Protein AF-A0A2N6DXW6-F1 (afdb_monomer_lite)

Radius of gyration: 19.07 Å; chains: 1; bounding box: 38×40×50 Å

Secondary structure (DSSP, 8-state):
---TTTTHHHHHHHHHHH-HHHHHHHHHHHHHHHHHHHHHHHTTSS-HHHHHHHHHHHHHHHHHHHHHH-HHHHHHHHHHHHHHHHHHHHT---------

Structure (mmCIF, N/CA/C/O backbone):
data_AF-A0A2N6DXW6-F1
#
_entry.id   AF-A0A2N6DXW6-F1
#
loop_
_atom_site.group_PDB
_atom_site.id
_atom_site.type_symbol
_atom_site.label_atom_id
_atom_site.label_alt_id
_atom_site.label_comp_id
_atom_site.label_asym_id
_atom_site.label_entity_id
_atom_site.label_seq_id
_atom_site.pdbx_PDB_ins_code
_atom_site.Cartn_x
_atom_site.Cartn_y
_atom_site.Cartn_z
_atom_site.occupancy
_atom_site.B_iso_or_equiv
_atom_site.auth_seq_id
_atom_site.auth_comp_id
_atom_site.auth_asym_id
_atom_site.auth_atom_id
_atom_site.pdbx_PDB_model_num
ATOM 1 N N . MET A 1 1 ? -2.531 14.834 -3.918 1.00 57.31 1 MET A N 1
ATOM 2 C CA . MET A 1 1 ? -2.484 13.647 -3.041 1.00 57.31 1 MET A CA 1
ATOM 3 C C . MET A 1 1 ? -3.236 12.556 -3.770 1.00 57.31 1 MET A C 1
ATOM 5 O O . MET A 1 1 ? -4.354 12.837 -4.181 1.00 57.31 1 MET A O 1
ATOM 9 N N . PHE A 1 2 ? -2.616 11.403 -4.015 1.00 73.12 2 PHE A N 1
ATOM 10 C CA . PHE A 1 2 ? -3.277 10.293 -4.704 1.00 73.12 2 PHE A CA 1
ATOM 11 C C . PHE A 1 2 ? -4.460 9.793 -3.868 1.00 73.12 2 PHE A C 1
ATOM 13 O O . PHE A 1 2 ? -4.325 9.637 -2.651 1.00 73.12 2 PHE A O 1
ATOM 20 N N . ASP A 1 3 ? -5.614 9.588 -4.501 1.00 83.56 3 ASP A N 1
ATOM 21 C CA . ASP A 1 3 ? -6.762 8.973 -3.843 1.00 83.56 3 ASP A CA 1
ATOM 22 C C . ASP A 1 3 ? -6.617 7.455 -3.952 1.00 83.56 3 ASP A C 1
ATOM 24 O O . ASP A 1 3 ? -6.784 6.877 -5.024 1.00 83.56 3 ASP A O 1
ATOM 28 N N . LEU A 1 4 ? -6.318 6.799 -2.827 1.00 83.25 4 LEU A N 1
ATOM 29 C CA . LEU A 1 4 ? -6.229 5.337 -2.737 1.00 83.25 4 LEU A CA 1
ATOM 30 C C . LEU A 1 4 ? -7.473 4.645 -3.299 1.00 83.25 4 LEU A C 1
ATOM 32 O O . LEU A 1 4 ? -7.400 3.489 -3.699 1.00 83.25 4 LEU A O 1
ATOM 36 N N . MET A 1 5 ? -8.606 5.340 -3.319 1.00 87.56 5 MET A N 1
ATOM 37 C CA . MET A 1 5 ? -9.920 4.800 -3.613 1.00 87.56 5 MET A CA 1
ATOM 38 C C . MET A 1 5 ? -10.419 5.129 -5.017 1.00 87.56 5 MET A C 1
ATOM 40 O O . MET A 1 5 ? -11.532 4.747 -5.385 1.00 87.56 5 MET A O 1
ATOM 44 N N . GLU A 1 6 ? -9.571 5.750 -5.832 1.00 90.38 6 GLU A N 1
ATOM 45 C CA . GLU A 1 6 ? -9.792 5.917 -7.266 1.00 90.38 6 GLU A CA 1
ATOM 46 C C . GLU A 1 6 ? -10.004 4.557 -7.963 1.00 90.38 6 GLU A C 1
ATOM 48 O O . GLU A 1 6 ? -10.858 4.413 -8.839 1.00 90.38 6 GLU A O 1
ATOM 53 N N . TYR A 1 7 ? -9.311 3.513 -7.497 1.00 92.75 7 TYR A N 1
ATOM 54 C CA . TYR A 1 7 ? -9.257 2.204 -8.153 1.00 92.75 7 TYR A CA 1
ATOM 55 C C . TYR A 1 7 ? -10.145 1.122 -7.516 1.00 92.75 7 TYR A C 1
ATOM 57 O O . TYR A 1 7 ? -9.951 -0.062 -7.777 1.00 92.75 7 TYR A O 1
ATOM 65 N N . ARG A 1 8 ? -11.167 1.474 -6.721 1.00 91.94 8 ARG A N 1
ATOM 66 C CA . ARG A 1 8 ? -12.037 0.488 -6.024 1.00 91.94 8 ARG A CA 1
ATOM 67 C C . ARG A 1 8 ? -12.570 -0.629 -6.908 1.00 91.94 8 ARG A C 1
ATOM 69 O O . ARG A 1 8 ? -12.624 -1.780 -6.491 1.00 91.94 8 ARG A O 1
ATOM 76 N N . GLN A 1 9 ? -13.013 -0.288 -8.118 1.00 94.94 9 GLN A N 1
ATOM 77 C CA . GLN A 1 9 ? -13.551 -1.284 -9.045 1.00 94.94 9 GLN A CA 1
ATOM 78 C C . GLN A 1 9 ? -12.478 -2.286 -9.471 1.00 94.94 9 GLN A C 1
ATOM 80 O O . GLN A 1 9 ? -12.782 -3.456 -9.681 1.00 94.94 9 GLN A O 1
ATOM 85 N N . LEU A 1 10 ? -11.231 -1.832 -9.601 1.00 95.94 10 LEU A N 1
ATOM 86 C CA . LEU A 1 10 ? -10.099 -2.696 -9.894 1.00 95.94 10 LEU A CA 1
ATOM 87 C C . LEU A 1 10 ? -9.776 -3.583 -8.689 1.00 95.94 10 LEU A C 1
ATOM 89 O O . LEU A 1 10 ? -9.649 -4.786 -8.869 1.00 95.94 10 LEU A O 1
ATOM 93 N N . TYR A 1 11 ? -9.753 -3.029 -7.476 1.00 95.94 11 TYR A N 1
ATOM 94 C CA . TYR A 1 11 ? -9.525 -3.809 -6.253 1.00 95.94 11 TYR A CA 1
ATOM 95 C C . TYR A 1 11 ? -10.598 -4.876 -6.027 1.00 95.94 11 TYR A C 1
ATOM 97 O O . TYR A 1 11 ? -10.297 -5.997 -5.638 1.00 95.94 11 TYR A O 1
ATOM 105 N N . GLN A 1 12 ? -11.865 -4.572 -6.317 1.00 96.94 12 GLN A N 1
ATOM 106 C CA . GLN A 1 12 ? -12.903 -5.596 -6.244 1.00 96.94 12 GLN A CA 1
ATOM 107 C C . GLN A 1 12 ? -12.638 -6.718 -7.256 1.00 96.94 12 GLN A C 1
ATOM 109 O O . GLN A 1 12 ? -12.730 -7.890 -6.907 1.00 96.94 12 GLN A O 1
ATOM 114 N N . LYS A 1 13 ? -12.232 -6.377 -8.487 1.00 97.62 13 LYS A N 1
ATOM 115 C CA . LYS A 1 13 ? -11.891 -7.373 -9.513 1.00 97.62 13 LYS A CA 1
ATOM 116 C C . LYS A 1 13 ? -10.693 -8.236 -9.124 1.00 97.62 13 LYS A C 1
ATOM 118 O O . LYS A 1 13 ? -10.695 -9.418 -9.457 1.00 97.62 13 LYS A O 1
ATOM 123 N N . THR A 1 14 ? -9.679 -7.679 -8.461 1.00 96.56 14 THR A N 1
ATOM 124 C CA . THR A 1 14 ? -8.512 -8.460 -8.022 1.00 96.56 14 THR A CA 1
ATOM 125 C C . THR A 1 14 ? -8.911 -9.475 -6.951 1.00 96.56 14 THR A C 1
ATOM 127 O O . THR A 1 14 ? -8.581 -10.656 -7.067 1.00 96.56 14 THR A O 1
ATOM 130 N N . ILE A 1 15 ? -9.727 -9.059 -5.980 1.00 96.94 15 ILE A N 1
ATOM 131 C CA . ILE A 1 15 ? -10.269 -9.939 -4.938 1.00 96.94 15 ILE A CA 1
ATOM 132 C C . ILE A 1 15 ? -11.163 -11.023 -5.548 1.00 96.94 15 ILE A C 1
ATOM 134 O O . ILE A 1 15 ? -11.007 -12.194 -5.213 1.00 96.94 15 ILE A O 1
ATOM 138 N N . ASP A 1 16 ? -12.057 -10.667 -6.473 1.00 97.88 16 ASP A N 1
ATOM 139 C CA . ASP A 1 16 ? -12.941 -11.631 -7.140 1.00 97.88 16 ASP A CA 1
ATOM 140 C C . ASP A 1 16 ? -12.150 -12.662 -7.963 1.00 97.88 16 ASP A C 1
ATOM 142 O O . ASP A 1 16 ? -12.562 -13.815 -8.100 1.00 97.88 16 ASP A O 1
ATOM 146 N N . ARG A 1 17 ? -11.010 -12.249 -8.532 1.00 97.88 17 ARG A N 1
ATOM 147 C CA . ARG A 1 17 ? -10.186 -13.090 -9.403 1.00 97.88 17 ARG A CA 1
ATOM 148 C C . ARG A 1 17 ? -9.257 -14.026 -8.635 1.00 97.88 17 ARG A C 1
ATOM 150 O O . ARG A 1 17 ? -9.121 -15.179 -9.042 1.00 97.88 17 ARG A O 1
ATOM 157 N N . TRP A 1 18 ? -8.589 -13.528 -7.597 1.00 97.88 18 TRP A N 1
ATOM 158 C CA . TRP A 1 18 ? -7.494 -14.237 -6.921 1.00 97.88 18 TRP A CA 1
ATOM 159 C C . TRP A 1 18 ? -7.762 -14.525 -5.441 1.00 97.88 18 TRP A C 1
ATOM 161 O O . TRP A 1 18 ? -7.076 -15.350 -4.846 1.00 97.88 18 TRP A O 1
ATOM 171 N N . GLY A 1 19 ? -8.792 -13.916 -4.859 1.00 97.88 19 GLY A N 1
ATOM 172 C CA . GLY A 1 19 ? -9.188 -14.136 -3.476 1.00 97.88 19 GLY A CA 1
ATOM 173 C C . GLY A 1 19 ? -8.451 -13.255 -2.470 1.00 97.88 19 GLY A C 1
ATOM 174 O O . GLY A 1 19 ? -7.468 -12.581 -2.771 1.00 97.88 19 GLY A O 1
ATOM 175 N N . VAL A 1 20 ? -8.981 -13.276 -1.247 1.00 97.38 20 VAL A N 1
ATOM 176 C CA . VAL A 1 20 ? -8.546 -12.468 -0.099 1.00 97.38 20 VAL A CA 1
ATOM 177 C C . VAL A 1 20 ? -7.136 -12.830 0.364 1.00 97.38 20 VAL A C 1
ATOM 179 O O . VAL A 1 20 ? -6.331 -11.930 0.572 1.00 97.38 20 VAL A O 1
ATOM 182 N N . GLU A 1 21 ? -6.823 -14.119 0.517 1.00 98.00 21 GLU A N 1
ATOM 183 C CA . GLU A 1 21 ? -5.500 -14.568 0.986 1.00 98.00 21 GLU A CA 1
ATOM 184 C C . GLU A 1 21 ? -4.391 -14.137 0.020 1.00 98.00 21 GLU A C 1
ATOM 186 O O . GLU A 1 21 ? -3.404 -13.551 0.448 1.00 98.00 21 GLU A O 1
ATOM 191 N N . ALA A 1 22 ? -4.620 -14.271 -1.291 1.00 98.12 22 ALA A N 1
ATOM 192 C CA . ALA A 1 22 ? -3.662 -13.834 -2.304 1.00 98.12 22 ALA A CA 1
ATOM 193 C C . ALA A 1 22 ? -3.345 -12.331 -2.220 1.00 98.12 22 ALA A C 1
ATOM 195 O O . ALA A 1 22 ? -2.210 -11.940 -2.461 1.00 98.12 22 ALA A O 1
ATOM 196 N N . GLN A 1 23 ? -4.311 -11.480 -1.843 1.00 98.31 23 GLN A N 1
ATOM 197 C CA . GLN A 1 23 ? -4.033 -10.047 -1.669 1.00 98.31 23 GLN A CA 1
ATOM 198 C C . GLN A 1 23 ? -3.212 -9.754 -0.410 1.00 98.31 23 GLN A C 1
ATOM 200 O O . GLN A 1 23 ? -2.461 -8.782 -0.389 1.00 98.31 23 GLN A O 1
ATOM 205 N N . HIS A 1 24 ? -3.337 -10.575 0.637 1.00 98.31 24 HIS A N 1
ATOM 206 C CA . HIS A 1 24 ? -2.476 -10.458 1.813 1.00 98.31 24 HIS A CA 1
ATOM 207 C C . HIS A 1 24 ? -1.048 -10.887 1.484 1.00 98.31 24 HIS A C 1
ATOM 209 O O . HIS A 1 24 ? -0.120 -10.155 1.817 1.00 98.31 24 HIS A O 1
ATOM 215 N N . ASP A 1 25 ? -0.888 -12.024 0.803 1.00 98.56 25 ASP A N 1
ATOM 216 C CA . ASP A 1 25 ? 0.420 -12.536 0.387 1.00 98.56 25 ASP A CA 1
ATOM 217 C C . ASP A 1 25 ? 1.132 -11.539 -0.535 1.00 98.56 25 ASP A C 1
ATOM 219 O O . ASP A 1 25 ? 2.268 -11.160 -0.256 1.00 98.56 25 ASP A O 1
ATOM 223 N N . GLN A 1 26 ? 0.431 -11.012 -1.546 1.00 98.44 26 GLN A N 1
ATOM 224 C CA . GLN A 1 26 ? 0.987 -9.993 -2.438 1.00 98.44 26 GLN A CA 1
ATOM 225 C C . GLN A 1 26 ? 1.388 -8.732 -1.663 1.00 98.44 26 GLN A C 1
ATOM 227 O O . GLN A 1 26 ? 2.482 -8.216 -1.841 1.00 98.44 26 GLN A O 1
ATOM 232 N N . ALA A 1 27 ? 0.555 -8.244 -0.736 1.00 98.50 27 ALA A N 1
ATOM 233 C CA . ALA A 1 27 ? 0.899 -7.059 0.050 1.00 98.50 27 ALA A CA 1
ATOM 234 C C . ALA A 1 27 ? 2.137 -7.269 0.941 1.00 98.50 27 ALA A C 1
ATOM 236 O O . ALA A 1 27 ? 2.867 -6.314 1.212 1.00 98.50 27 ALA A O 1
ATOM 237 N N . ILE A 1 28 ? 2.367 -8.497 1.418 1.00 98.69 28 ILE A N 1
ATOM 238 C CA . ILE A 1 28 ? 3.579 -8.864 2.159 1.00 98.69 28 ILE A CA 1
ATOM 239 C C . ILE A 1 28 ? 4.797 -8.839 1.230 1.00 98.69 28 ILE A C 1
ATOM 241 O O . ILE A 1 28 ? 5.834 -8.313 1.637 1.00 98.69 28 ILE A O 1
ATOM 245 N N . GLU A 1 29 ? 4.664 -9.379 0.018 1.00 98.69 29 GLU A N 1
ATOM 246 C CA . GLU A 1 29 ? 5.710 -9.381 -1.010 1.00 98.69 29 GLU A CA 1
ATOM 247 C C . GLU A 1 29 ? 6.124 -7.951 -1.381 1.00 98.69 29 GLU A C 1
ATOM 249 O O . GLU A 1 29 ? 7.275 -7.597 -1.132 1.00 98.69 29 GLU A O 1
ATOM 254 N N . GLU A 1 30 ? 5.183 -7.081 -1.771 1.00 98.62 30 GLU A N 1
ATOM 255 C CA . GLU A 1 30 ? 5.489 -5.679 -2.126 1.00 98.62 30 GLU A CA 1
ATOM 256 C C . GLU A 1 30 ? 6.148 -4.915 -0.965 1.00 98.62 30 GLU A C 1
ATOM 258 O O . GLU A 1 30 ? 7.064 -4.109 -1.133 1.00 98.62 30 GLU A O 1
ATOM 263 N N . CYS A 1 31 ? 5.718 -5.174 0.278 1.00 98.75 31 CYS A N 1
ATOM 264 C CA . CYS A 1 31 ? 6.369 -4.571 1.442 1.00 98.75 31 CYS A CA 1
ATOM 265 C C . CYS A 1 31 ? 7.823 -5.048 1.600 1.00 98.75 31 CYS A C 1
ATOM 267 O O . CYS A 1 31 ? 8.678 -4.273 2.040 1.00 98.75 31 CYS A O 1
ATOM 269 N N . ALA A 1 32 ? 8.114 -6.314 1.296 1.00 98.69 32 ALA A N 1
ATOM 270 C CA . ALA A 1 32 ? 9.461 -6.872 1.368 1.00 98.69 32 ALA A CA 1
ATOM 271 C C . ALA A 1 32 ? 10.362 -6.353 0.234 1.00 98.69 32 ALA A C 1
ATOM 273 O O . ALA A 1 32 ? 11.547 -6.079 0.478 1.00 98.69 32 ALA A O 1
ATOM 274 N N . GLU A 1 33 ? 9.806 -6.169 -0.962 1.00 98.75 33 GLU A N 1
ATOM 275 C CA . GLU A 1 33 ? 10.490 -5.565 -2.108 1.00 98.75 33 GLU A CA 1
ATOM 276 C C . GLU A 1 33 ? 10.834 -4.101 -1.817 1.00 98.75 33 GLU A C 1
ATOM 278 O O . GLU A 1 33 ? 12.021 -3.753 -1.808 1.00 98.75 33 GLU A O 1
ATOM 283 N N . LEU A 1 34 ? 9.879 -3.296 -1.334 1.00 98.75 34 LEU A N 1
ATOM 284 C CA . LEU A 1 34 ? 10.146 -1.923 -0.890 1.00 98.75 34 LEU A CA 1
ATOM 285 C C . LEU A 1 34 ? 11.231 -1.850 0.200 1.00 98.75 34 LEU A C 1
ATOM 287 O O . LEU A 1 34 ? 12.126 -0.999 0.143 1.00 98.75 34 LEU A O 1
ATOM 291 N N . ILE A 1 35 ? 11.205 -2.740 1.202 1.00 98.75 35 ILE A N 1
ATOM 292 C CA . ILE A 1 35 ? 12.258 -2.800 2.234 1.00 98.75 35 ILE A CA 1
ATOM 293 C C . ILE A 1 35 ? 13.630 -3.048 1.594 1.00 98.75 35 ILE A C 1
ATOM 295 O O . ILE A 1 35 ? 14.619 -2.409 1.974 1.00 98.75 35 ILE A O 1
ATOM 299 N N . THR A 1 36 ? 13.705 -3.977 0.645 1.00 98.56 36 THR A N 1
ATOM 300 C CA . THR A 1 36 ? 14.944 -4.340 -0.051 1.00 98.56 36 THR A CA 1
ATOM 301 C C . THR A 1 36 ? 15.446 -3.184 -0.912 1.00 98.56 36 THR A C 1
ATOM 303 O O . THR A 1 36 ? 16.619 -2.802 -0.810 1.00 98.56 36 THR A O 1
ATOM 306 N N . THR A 1 37 ? 14.556 -2.547 -1.668 1.00 98.62 37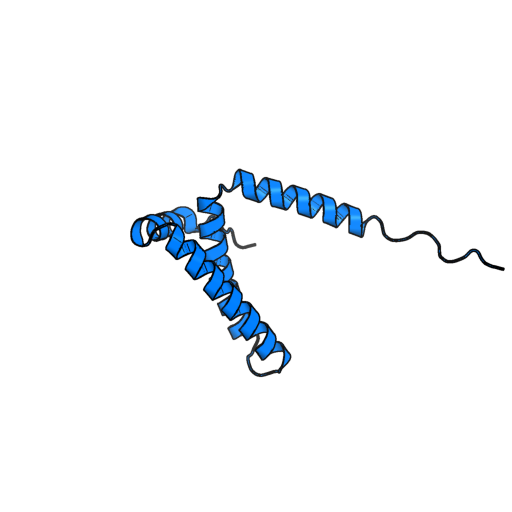 THR A N 1
ATOM 307 C CA . THR A 1 37 ? 14.861 -1.402 -2.526 1.00 98.62 37 THR A CA 1
ATOM 308 C C . THR A 1 37 ? 15.346 -0.208 -1.711 1.00 98.62 37 THR A C 1
ATOM 310 O O . THR A 1 37 ? 16.391 0.358 -2.031 1.00 98.62 37 THR A O 1
ATOM 313 N N . LEU A 1 38 ? 14.734 0.105 -0.564 1.00 98.69 38 LEU A N 1
ATOM 314 C CA . LEU A 1 38 ? 15.236 1.151 0.341 1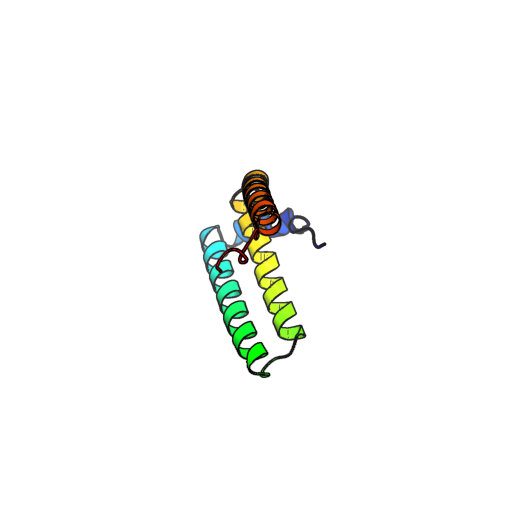.00 98.69 38 LEU A CA 1
ATOM 315 C C . LEU A 1 38 ? 16.645 0.841 0.881 1.00 98.69 38 LEU A C 1
ATOM 317 O O . LEU A 1 38 ? 17.486 1.739 1.017 1.00 98.69 38 LEU A O 1
ATOM 321 N N . GLN A 1 39 ? 16.954 -0.430 1.171 1.00 98.50 39 GLN A N 1
ATOM 322 C CA . GLN A 1 39 ? 18.311 -0.828 1.565 1.00 98.50 39 GLN A CA 1
ATOM 323 C C . GLN A 1 39 ? 19.320 -0.680 0.421 1.00 98.50 39 GLN A C 1
ATOM 325 O O . GLN A 1 39 ? 20.488 -0.359 0.677 1.00 98.50 39 GLN A O 1
ATOM 330 N N . HIS A 1 40 ? 18.909 -0.953 -0.816 1.00 98.19 40 HIS A N 1
ATOM 331 C CA . HIS A 1 40 ? 19.727 -0.767 -2.011 1.00 98.19 40 HIS A CA 1
ATOM 332 C C . HIS A 1 40 ? 19.937 0.713 -2.333 1.00 98.19 40 HIS A C 1
ATOM 334 O O . HIS A 1 40 ? 21.082 1.107 -2.565 1.00 98.19 40 HIS A O 1
ATOM 340 N N . TYR A 1 41 ? 18.898 1.538 -2.218 1.00 98.25 41 TYR A N 1
ATOM 341 C CA . TYR A 1 41 ? 18.954 2.983 -2.420 1.00 98.25 41 TYR A CA 1
ATOM 342 C C . TYR A 1 41 ? 19.924 3.636 -1.432 1.00 98.25 41 TYR A C 1
ATOM 344 O O . TYR A 1 41 ? 20.849 4.345 -1.823 1.00 98.25 41 TYR A O 1
ATOM 352 N N . ARG A 1 42 ? 19.847 3.270 -0.142 1.00 97.75 42 ARG A N 1
ATOM 353 C CA . ARG A 1 42 ? 20.801 3.739 0.885 1.00 97.75 42 ARG A CA 1
ATOM 354 C C . ARG A 1 42 ? 22.258 3.369 0.577 1.00 97.75 42 ARG A C 1
ATOM 356 O O . ARG A 1 42 ? 23.179 4.035 1.043 1.00 97.75 42 ARG A O 1
ATOM 363 N N . ARG A 1 43 ? 22.483 2.286 -0.171 1.00 97.62 43 ARG A N 1
ATOM 364 C CA . ARG A 1 43 ? 23.810 1.835 -0.626 1.00 97.62 43 ARG A CA 1
ATOM 365 C C . ARG A 1 43 ? 24.167 2.361 -2.024 1.00 97.62 43 ARG A C 1
ATOM 367 O O . ARG A 1 43 ? 25.150 1.882 -2.581 1.00 97.62 43 ARG A O 1
ATOM 374 N N . GLN A 1 44 ? 23.387 3.299 -2.570 1.00 96.12 44 GLN A N 1
ATOM 375 C CA . GLN A 1 44 ? 23.552 3.892 -3.904 1.00 96.12 44 GLN A CA 1
ATOM 376 C C . GLN A 1 44 ? 23.573 2.842 -5.029 1.00 96.12 44 GLN A C 1
ATOM 378 O O . GLN A 1 44 ? 24.329 2.960 -5.989 1.00 96.12 44 GLN A O 1
ATOM 383 N N . ARG A 1 45 ? 22.786 1.764 -4.880 1.00 95.62 45 ARG A N 1
ATOM 384 C CA . ARG A 1 45 ? 22.692 0.667 -5.865 1.00 95.62 45 ARG A CA 1
ATOM 385 C C . ARG A 1 45 ? 21.496 0.778 -6.807 1.00 95.62 45 ARG A C 1
ATOM 387 O O . ARG A 1 45 ? 21.486 0.095 -7.821 1.00 95.62 45 ARG A O 1
ATOM 394 N N . VAL A 1 46 ? 20.515 1.594 -6.445 1.00 97.62 46 VAL A N 1
ATOM 395 C CA . VAL A 1 46 ? 19.328 1.936 -7.237 1.00 97.62 46 VAL A CA 1
ATOM 396 C C . VAL A 1 46 ? 19.073 3.434 -7.073 1.00 97.62 46 VAL A C 1
ATOM 398 O O . VAL A 1 46 ? 19.591 4.039 -6.126 1.00 97.62 46 VAL A O 1
ATOM 401 N N . ASP A 1 47 ? 18.319 4.024 -7.991 1.00 97.88 47 ASP A N 1
ATOM 402 C CA . ASP A 1 47 ? 17.935 5.436 -7.975 1.00 97.88 47 ASP A CA 1
ATOM 403 C C . ASP A 1 47 ? 16.554 5.652 -7.329 1.00 97.88 47 ASP A C 1
ATOM 405 O O . ASP A 1 47 ? 15.963 4.741 -6.746 1.00 97.88 47 ASP A O 1
ATOM 409 N N . GLU A 1 48 ? 16.084 6.898 -7.360 1.00 98.12 48 GLU A N 1
ATOM 410 C CA . GLU A 1 48 ? 14.796 7.294 -6.785 1.00 98.12 48 GLU A CA 1
ATOM 411 C C . GLU A 1 48 ? 13.606 6.757 -7.582 1.00 98.12 48 GLU A C 1
ATOM 413 O O . GLU A 1 48 ? 12.563 6.511 -6.981 1.00 98.12 48 GLU A O 1
ATOM 418 N N . ASP A 1 49 ? 13.769 6.524 -8.886 1.00 98.31 49 ASP A N 1
ATOM 419 C CA . ASP A 1 49 ? 12.706 5.996 -9.743 1.00 98.31 49 ASP A CA 1
ATOM 420 C C . ASP A 1 49 ? 12.369 4.555 -9.337 1.00 98.31 49 ASP A C 1
ATOM 422 O O . ASP A 1 49 ? 11.202 4.235 -9.134 1.00 98.31 49 ASP A O 1
ATOM 426 N N . HIS A 1 50 ? 13.381 3.725 -9.051 1.00 98.12 50 HIS A N 1
ATOM 427 C CA . HIS A 1 50 ? 13.148 2.381 -8.502 1.00 98.12 50 HIS A CA 1
ATOM 428 C C . HIS A 1 50 ? 12.434 2.421 -7.145 1.00 98.12 50 HIS A C 1
ATOM 430 O O . HIS A 1 50 ? 11.603 1.572 -6.854 1.00 98.12 50 HIS A O 1
ATOM 436 N N . VAL A 1 51 ? 12.743 3.396 -6.284 1.00 98.44 51 VAL A N 1
ATOM 437 C CA . VAL A 1 51 ? 12.024 3.545 -5.007 1.00 98.44 51 VAL A CA 1
ATOM 438 C C . VAL A 1 51 ? 10.574 3.974 -5.249 1.00 98.44 51 VAL A C 1
ATOM 440 O O . VAL A 1 51 ? 9.683 3.542 -4.521 1.00 98.44 51 VAL A O 1
ATOM 443 N N . ALA A 1 52 ? 10.336 4.837 -6.239 1.00 98.31 52 ALA A N 1
ATOM 444 C CA . ALA A 1 52 ? 9.005 5.315 -6.586 1.00 98.31 52 ALA A CA 1
ATOM 445 C C . ALA A 1 52 ? 8.109 4.194 -7.130 1.00 98.31 52 ALA A C 1
ATOM 447 O O . ALA A 1 52 ? 6.939 4.149 -6.747 1.00 98.31 52 ALA A O 1
ATOM 448 N N . ASP A 1 53 ? 8.656 3.289 -7.944 1.00 98.25 53 ASP A N 1
ATOM 449 C CA . ASP A 1 53 ? 7.938 2.119 -8.463 1.00 98.25 53 ASP A CA 1
ATOM 450 C C . ASP A 1 53 ? 7.464 1.212 -7.314 1.00 98.25 53 ASP A C 1
ATOM 452 O O . ASP A 1 53 ? 6.266 1.001 -7.143 1.00 98.25 53 ASP A O 1
ATOM 456 N N . GLU A 1 54 ? 8.364 0.832 -6.407 1.00 98.50 54 GLU A N 1
ATOM 457 C CA . GLU A 1 54 ? 8.032 -0.015 -5.247 1.00 98.50 54 GLU A CA 1
ATOM 458 C C . GLU A 1 54 ? 7.038 0.655 -4.280 1.00 98.50 54 GLU A C 1
ATOM 460 O O . GLU A 1 54 ? 6.199 0.019 -3.635 1.00 98.50 54 GLU A O 1
ATOM 465 N N . LEU A 1 55 ? 7.106 1.985 -4.154 1.00 98.19 55 LEU A N 1
ATOM 466 C CA . LEU A 1 55 ? 6.109 2.748 -3.403 1.00 98.19 55 LEU A CA 1
ATOM 467 C C . LEU A 1 55 ? 4.738 2.713 -4.084 1.00 98.19 55 LEU A C 1
ATOM 469 O O . LEU A 1 55 ? 3.725 2.712 -3.378 1.00 98.19 55 LEU A O 1
ATOM 473 N N . ALA A 1 56 ? 4.689 2.717 -5.417 1.00 97.12 56 ALA A N 1
ATOM 474 C CA . ALA A 1 56 ? 3.450 2.616 -6.176 1.00 97.12 56 ALA A CA 1
ATOM 475 C C . ALA A 1 56 ? 2.818 1.226 -6.026 1.00 97.12 56 ALA A C 1
ATOM 477 O O . ALA A 1 56 ? 1.607 1.139 -5.796 1.00 97.12 56 ALA A O 1
ATOM 478 N N . ASP A 1 57 ? 3.621 0.165 -6.047 1.00 97.94 57 ASP A N 1
ATOM 479 C CA . ASP A 1 57 ? 3.135 -1.204 -5.865 1.00 97.94 57 ASP A CA 1
ATOM 480 C C . ASP A 1 57 ? 2.561 -1.411 -4.455 1.00 97.94 57 ASP A C 1
ATOM 482 O O . ASP A 1 57 ? 1.392 -1.792 -4.291 1.00 97.94 57 ASP A O 1
ATOM 486 N N . VAL A 1 58 ? 3.291 -0.987 -3.413 1.00 98.06 58 VAL A N 1
ATOM 487 C CA . VAL A 1 58 ? 2.767 -0.972 -2.035 1.00 98.06 58 VAL A CA 1
ATOM 488 C C . VAL A 1 58 ? 1.516 -0.097 -1.917 1.00 98.06 58 VAL A C 1
ATOM 490 O O . VAL A 1 58 ? 0.566 -0.469 -1.223 1.00 98.06 58 VAL A O 1
ATOM 493 N N . PHE A 1 59 ? 1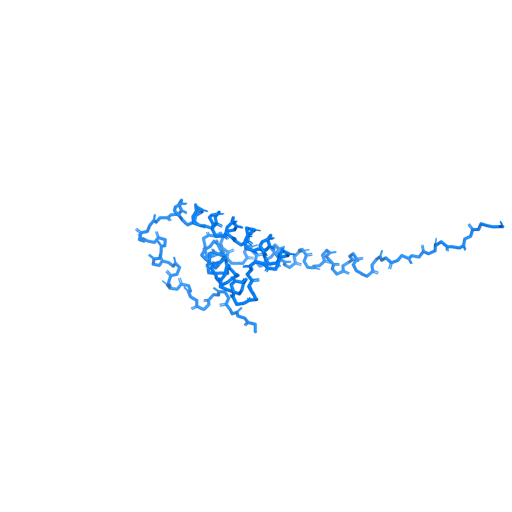.466 1.062 -2.581 1.00 96.81 59 PHE A N 1
ATOM 494 C CA . PHE A 1 59 ? 0.292 1.938 -2.562 1.00 96.81 59 PHE A CA 1
ATOM 495 C C . PHE A 1 59 ? -0.955 1.236 -3.115 1.00 96.81 59 PHE A C 1
ATOM 497 O O . PHE A 1 59 ? -2.019 1.295 -2.489 1.00 96.81 59 PHE A O 1
ATOM 504 N N . LEU A 1 60 ? -0.832 0.539 -4.247 1.00 96.56 60 LEU A N 1
ATOM 505 C CA . LEU A 1 60 ? -1.932 -0.221 -4.839 1.00 96.56 60 LEU A CA 1
ATOM 506 C C . LEU A 1 60 ? -2.385 -1.350 -3.910 1.00 96.56 60 LEU A C 1
ATOM 508 O O . LEU A 1 60 ? -3.589 -1.517 -3.688 1.00 96.56 60 LEU A O 1
ATOM 512 N N . MET A 1 61 ? -1.444 -2.075 -3.302 1.00 97.56 61 MET A N 1
ATOM 513 C CA . MET A 1 61 ? -1.775 -3.145 -2.360 1.00 97.56 61 MET A CA 1
ATOM 514 C C . MET A 1 61 ? -2.442 -2.625 -1.086 1.00 97.56 61 MET A C 1
ATOM 516 O O . MET A 1 61 ? -3.430 -3.202 -0.627 1.00 97.56 61 MET A O 1
ATOM 520 N N . LEU A 1 62 ? -2.006 -1.481 -0.553 1.00 97.00 62 LEU A N 1
ATOM 521 C CA . LEU A 1 62 ? -2.698 -0.814 0.551 1.00 97.00 62 LEU A CA 1
ATOM 522 C C . LEU A 1 62 ? -4.126 -0.421 0.166 1.00 97.00 62 LEU A C 1
ATOM 524 O O . LEU A 1 62 ? -5.035 -0.578 0.981 1.00 97.00 62 LEU A O 1
ATOM 528 N N . GLY A 1 63 ? -4.350 0.045 -1.064 1.00 96.31 63 GLY A N 1
ATOM 529 C CA . GLY A 1 63 ? -5.688 0.330 -1.580 1.00 96.31 63 GLY A CA 1
ATOM 530 C C . GLY A 1 63 ? -6.610 -0.892 -1.525 1.00 96.31 63 GLY A C 1
ATOM 531 O O . GLY A 1 63 ? -7.729 -0.801 -1.010 1.00 96.31 63 GLY A O 1
ATOM 532 N N . GLN A 1 64 ? -6.116 -2.053 -1.960 1.00 97.56 64 GLN A N 1
ATOM 533 C CA . GLN A 1 64 ? -6.854 -3.317 -1.896 1.00 97.56 64 GLN A CA 1
ATOM 534 C C . GLN A 1 64 ? -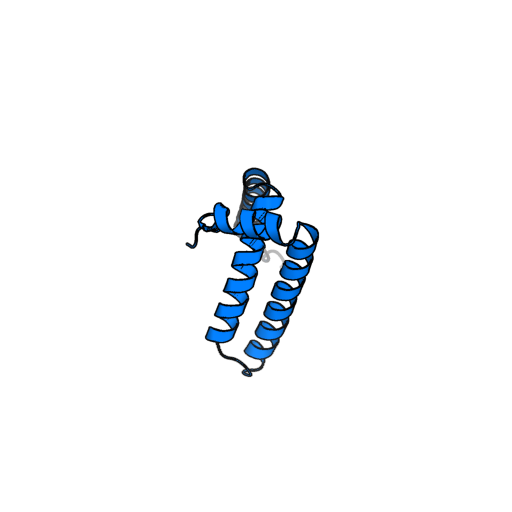7.157 -3.740 -0.456 1.00 97.56 64 GLN A C 1
ATOM 536 O O . GLN A 1 64 ? -8.310 -4.027 -0.124 1.00 97.56 64 GLN A O 1
ATOM 541 N N . LEU A 1 65 ? -6.160 -3.699 0.433 1.00 97.75 65 LEU A N 1
ATOM 542 C CA . LEU A 1 65 ? -6.356 -4.038 1.843 1.00 97.75 65 LEU A CA 1
ATOM 543 C C . LEU A 1 65 ? -7.353 -3.090 2.522 1.00 97.75 65 LEU A C 1
ATOM 545 O O . LEU A 1 65 ? -8.215 -3.534 3.277 1.00 97.75 65 LEU A O 1
ATOM 549 N N . ILE A 1 66 ? -7.296 -1.786 2.248 1.00 96.81 66 ILE A N 1
ATOM 550 C CA . ILE A 1 66 ? -8.249 -0.814 2.802 1.00 96.81 66 ILE A CA 1
ATOM 551 C C . ILE A 1 66 ? -9.672 -1.115 2.329 1.00 96.81 66 ILE A C 1
ATOM 553 O O . ILE A 1 66 ? -10.606 -1.056 3.134 1.00 96.81 66 ILE A O 1
ATOM 557 N N . HIS A 1 67 ? -9.837 -1.472 1.053 1.00 95.56 67 HIS A N 1
ATOM 558 C CA . HIS A 1 67 ? -11.123 -1.905 0.510 1.00 95.56 67 HIS A CA 1
ATOM 559 C C . HIS A 1 67 ? -11.649 -3.152 1.241 1.00 95.56 67 HIS A C 1
ATOM 561 O O . HIS A 1 67 ? -12.814 -3.182 1.633 1.00 95.56 67 HIS A O 1
ATOM 567 N N . MET A 1 68 ? -10.782 -4.128 1.531 1.00 96.44 68 MET A N 1
ATOM 568 C CA . MET A 1 68 ? -11.125 -5.362 2.259 1.00 96.44 68 MET A CA 1
ATOM 569 C C . MET A 1 68 ? -11.458 -5.128 3.742 1.00 96.44 68 MET A C 1
ATOM 571 O O . MET A 1 68 ? -12.422 -5.684 4.266 1.00 96.44 68 MET A O 1
ATOM 575 N N . PHE A 1 69 ? -10.670 -4.305 4.440 1.00 96.56 69 PHE A N 1
ATOM 576 C CA . PHE A 1 69 ? -10.827 -4.043 5.878 1.00 96.56 69 PHE A CA 1
ATOM 577 C C . PHE A 1 69 ? -11.861 -2.958 6.204 1.00 96.56 69 PHE A C 1
ATOM 579 O O . PHE A 1 69 ? -12.229 -2.784 7.375 1.00 96.56 69 PHE A O 1
ATOM 586 N N . GLY A 1 70 ? -12.339 -2.246 5.185 1.00 95.81 70 GLY A N 1
ATOM 587 C CA . GLY A 1 70 ? -13.317 -1.179 5.292 1.00 95.81 70 GLY A CA 1
ATOM 588 C C . GLY A 1 70 ? -12.665 0.183 5.511 1.00 95.81 70 GLY A C 1
ATOM 589 O O . GLY A 1 70 ? -12.007 0.456 6.516 1.00 95.81 70 GLY A O 1
ATOM 590 N N . GLU A 1 71 ? -12.934 1.100 4.596 1.00 94.12 71 GLU A N 1
ATOM 591 C CA . GLU A 1 71 ? -12.271 2.401 4.560 1.00 94.12 71 GLU A CA 1
ATOM 592 C C . GLU A 1 71 ? -12.564 3.268 5.771 1.00 94.12 71 GLU A C 1
ATOM 594 O O . GLU A 1 71 ? -11.656 3.864 6.338 1.00 94.12 71 GLU A O 1
ATOM 599 N N . ALA A 1 72 ? -13.828 3.322 6.203 1.00 94.94 72 ALA A N 1
ATOM 600 C CA . ALA A 1 72 ? -14.221 4.103 7.369 1.00 94.94 72 ALA A CA 1
ATOM 601 C C . ALA A 1 72 ? -13.462 3.630 8.618 1.00 94.94 72 ALA A C 1
ATOM 603 O O . ALA A 1 72 ? -13.037 4.441 9.445 1.00 94.94 72 ALA A O 1
ATOM 604 N N . ARG A 1 73 ? -13.229 2.315 8.725 1.00 97.31 73 ARG A N 1
ATOM 605 C CA . ARG A 1 73 ? -12.471 1.705 9.819 1.00 97.31 73 ARG A CA 1
ATOM 606 C C . ARG A 1 73 ? -11.002 2.110 9.765 1.00 97.31 73 ARG A C 1
ATOM 608 O O . ARG A 1 73 ? -10.454 2.516 10.794 1.00 97.31 73 ARG A O 1
ATOM 615 N N . VAL A 1 74 ? -10.374 2.017 8.593 1.00 96.62 74 VAL A N 1
ATOM 616 C CA . VAL A 1 74 ? -8.962 2.388 8.427 1.00 96.62 74 VAL A CA 1
ATOM 617 C C . VAL A 1 74 ? -8.772 3.892 8.599 1.00 96.62 74 VAL A C 1
ATOM 619 O O . VAL A 1 74 ? -7.906 4.302 9.369 1.00 96.62 74 VAL A O 1
ATOM 622 N N . LYS A 1 75 ? -9.630 4.722 7.998 1.00 95.31 75 LYS A N 1
ATOM 623 C CA . LYS A 1 75 ? -9.601 6.179 8.153 1.00 95.31 75 LYS A CA 1
ATOM 624 C C . LYS A 1 75 ? -9.700 6.583 9.622 1.00 95.31 75 LYS A C 1
ATOM 626 O O . LYS A 1 75 ? -8.865 7.343 10.097 1.00 95.31 75 LYS A O 1
ATOM 631 N N . ALA A 1 76 ? -10.645 6.018 10.375 1.00 97.38 76 ALA A N 1
ATOM 632 C CA . ALA A 1 76 ? -10.753 6.295 11.805 1.00 97.38 76 ALA A CA 1
ATOM 633 C C . ALA A 1 76 ? -9.479 5.893 12.575 1.00 97.38 76 ALA A C 1
ATOM 635 O O . ALA A 1 76 ? -9.107 6.550 13.548 1.00 97.38 76 ALA A O 1
ATOM 636 N N .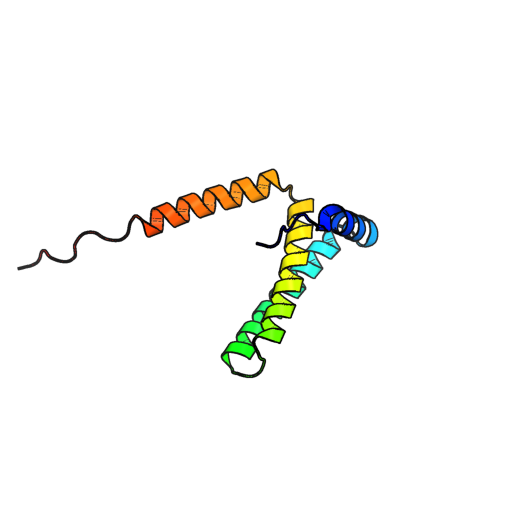 ALA A 1 77 ? -8.798 4.813 12.172 1.00 97.75 77 ALA A N 1
ATOM 637 C CA . ALA A 1 77 ? -7.521 4.420 12.764 1.00 97.75 77 ALA A CA 1
ATOM 638 C C . ALA A 1 77 ? -6.380 5.391 12.415 1.00 97.75 77 ALA A C 1
ATOM 640 O O . ALA A 1 77 ? -5.578 5.710 13.296 1.00 97.75 77 ALA A O 1
ATOM 641 N N . VAL A 1 78 ? -6.328 5.882 11.173 1.00 96.06 78 VAL A N 1
ATOM 642 C CA . VAL A 1 78 ? -5.384 6.917 10.726 1.00 96.06 78 VAL A CA 1
ATOM 643 C C . VAL A 1 78 ? -5.615 8.215 11.496 1.00 96.06 78 VAL A C 1
ATOM 645 O O . VAL A 1 78 ? -4.672 8.725 12.095 1.00 96.06 78 VAL A O 1
ATOM 648 N N . ASP A 1 79 ? -6.859 8.690 11.583 1.00 97.25 79 ASP A N 1
ATOM 649 C CA . ASP A 1 79 ? -7.216 9.920 12.299 1.00 97.25 79 ASP A CA 1
ATOM 650 C C . ASP A 1 79 ? -6.751 9.858 13.767 1.00 97.25 79 ASP A C 1
ATOM 652 O O . ASP A 1 79 ? -6.075 10.767 14.247 1.00 97.25 79 ASP A O 1
ATOM 656 N N . ARG A 1 80 ? -6.997 8.737 14.469 1.00 98.00 80 ARG A N 1
ATOM 657 C CA . ARG A 1 80 ? -6.506 8.533 15.849 1.00 98.00 80 ARG A CA 1
ATOM 658 C C . ARG A 1 80 ? -4.979 8.582 15.952 1.00 98.00 80 ARG A C 1
ATOM 660 O O . ARG A 1 80 ? -4.447 9.152 16.907 1.00 98.00 80 ARG A O 1
ATOM 667 N N . LYS A 1 81 ? -4.263 7.967 15.004 1.00 96.88 81 LYS A N 1
ATOM 668 C CA . LYS A 1 81 ? -2.790 7.975 14.972 1.00 96.88 81 LYS A CA 1
ATOM 669 C C . LYS A 1 81 ? -2.250 9.382 14.705 1.00 96.88 81 LYS A C 1
ATOM 671 O O . LYS A 1 81 ? -1.308 9.784 15.383 1.00 96.88 81 LYS A O 1
ATOM 676 N N . LEU A 1 82 ? -2.866 10.136 13.794 1.00 97.00 82 LEU A N 1
ATOM 677 C CA . LEU A 1 82 ? -2.504 11.525 13.500 1.00 97.00 82 LEU A CA 1
ATOM 678 C C . LEU A 1 82 ? -2.752 12.443 14.699 1.00 97.00 82 LEU A C 1
ATOM 680 O O . LEU A 1 82 ? -1.867 13.214 15.056 1.00 97.00 82 LEU A O 1
ATOM 684 N N . SER A 1 83 ? -3.895 12.321 15.384 1.00 96.69 83 SER A N 1
ATOM 685 C CA . SER A 1 83 ? -4.148 13.072 16.622 1.00 96.69 83 SER A CA 1
ATOM 686 C C . SER A 1 83 ? -3.086 12.786 17.686 1.00 96.69 83 SER A C 1
ATOM 688 O O . SER A 1 83 ? -2.576 13.716 18.311 1.00 96.69 83 SER A O 1
ATOM 690 N N . LYS A 1 84 ? -2.697 11.514 17.861 1.00 95.06 84 LYS A N 1
ATOM 691 C CA . LYS A 1 84 ? -1.615 11.133 18.779 1.00 95.06 84 LYS A CA 1
ATOM 692 C C . LYS A 1 84 ? -0.272 11.737 18.358 1.00 95.06 84 LYS A C 1
ATOM 694 O O . LYS A 1 84 ? 0.443 12.254 19.209 1.00 95.06 84 LYS A O 1
ATOM 699 N N . LEU A 1 85 ? 0.066 11.686 17.071 1.00 94.69 85 LEU A N 1
ATOM 700 C CA . LEU A 1 85 ? 1.312 12.249 16.550 1.00 94.69 85 LEU A CA 1
ATOM 701 C C . LEU A 1 85 ? 1.370 13.769 16.747 1.00 94.69 85 LEU A C 1
ATOM 703 O O . LEU A 1 85 ? 2.365 14.273 17.256 1.00 94.69 85 LEU A O 1
ATOM 707 N N . ASN A 1 86 ? 0.288 14.485 16.436 1.00 95.38 86 ASN A N 1
ATOM 708 C CA . ASN A 1 86 ? 0.188 15.927 16.663 1.00 95.38 86 ASN A CA 1
ATOM 709 C C . ASN A 1 86 ? 0.336 16.277 18.146 1.00 95.38 86 ASN A C 1
ATOM 711 O O . ASN A 1 86 ? 1.056 17.214 18.482 1.00 95.38 86 ASN A O 1
ATOM 715 N N . SER A 1 87 ? -0.277 15.491 19.038 1.00 94.62 87 SER A N 1
ATOM 716 C CA . SER A 1 87 ? -0.076 15.653 20.478 1.00 94.62 87 SER A CA 1
ATOM 717 C C . SER A 1 87 ? 1.402 15.510 20.840 1.00 94.62 87 SER A C 1
ATOM 719 O O . SER A 1 87 ? 1.927 16.406 21.488 1.00 94.62 87 SER A O 1
ATOM 721 N N . LEU A 1 88 ? 2.096 14.464 20.377 1.00 93.44 88 LEU A N 1
ATOM 722 C CA . LEU A 1 88 ? 3.525 14.257 20.655 1.00 93.44 88 LEU A CA 1
ATOM 723 C C . LEU A 1 88 ? 4.397 15.417 20.151 1.00 93.44 88 LEU A C 1
ATOM 725 O O . LEU A 1 88 ? 5.245 15.901 20.896 1.00 93.44 88 LEU A O 1
ATOM 729 N N . LEU A 1 89 ? 4.150 15.896 18.929 1.00 93.25 89 LEU A N 1
ATOM 730 C CA . LEU A 1 89 ? 4.874 17.030 18.343 1.00 93.25 89 LEU A CA 1
ATOM 731 C C . LEU A 1 89 ? 4.624 18.340 19.104 1.00 93.25 89 LEU A C 1
ATOM 733 O O . LEU A 1 89 ? 5.537 19.142 19.257 1.00 93.25 89 LEU A O 1
ATOM 737 N N . SER A 1 90 ? 3.409 18.540 19.623 1.00 90.88 90 SER A N 1
ATOM 738 C CA . SER A 1 90 ? 3.074 19.690 20.477 1.00 90.88 90 SER A CA 1
ATOM 739 C C . SER A 1 90 ? 3.578 19.566 21.925 1.00 90.88 90 SER A C 1
ATOM 741 O O . SER A 1 90 ? 3.506 20.535 22.673 1.00 90.88 90 SER A O 1
ATOM 743 N N . SER A 1 91 ? 4.083 18.391 22.326 1.00 78.19 91 SER A N 1
ATOM 744 C CA . SER A 1 91 ? 4.368 18.033 23.726 1.00 78.19 91 SER A CA 1
ATOM 745 C C . SER A 1 91 ? 5.858 17.808 24.041 1.00 78.19 91 SER A C 1
ATOM 747 O O . SER A 1 91 ? 6.163 17.073 24.975 1.00 78.19 91 SER A O 1
ATOM 749 N N . SER A 1 92 ? 6.820 18.395 23.318 1.00 60.66 92 SER A N 1
ATOM 750 C CA . SER A 1 92 ? 8.257 18.270 23.662 1.00 60.66 92 SER A CA 1
ATOM 751 C C . SER A 1 92 ? 9.000 19.613 23.646 1.00 60.66 92 SER A C 1
ATOM 753 O O . SER A 1 92 ? 8.856 20.339 22.665 1.00 60.66 92 SER A O 1
ATOM 755 N N . PRO A 1 93 ? 9.919 19.897 24.597 1.00 52.47 93 PRO A N 1
ATOM 756 C CA . PRO A 1 93 ? 9.863 19.691 26.053 1.00 52.47 93 PRO A CA 1
ATOM 757 C C . PRO A 1 93 ? 10.000 21.029 26.835 1.00 52.47 93 PRO A C 1
ATOM 759 O O . PRO A 1 93 ? 10.613 21.978 26.350 1.00 52.47 93 PRO A O 1
ATOM 762 N N . HIS A 1 94 ? 9.483 21.114 28.070 1.00 49.50 94 HIS A N 1
ATOM 763 C CA . HIS A 1 94 ? 9.866 22.177 29.014 1.00 49.50 94 HIS A CA 1
ATOM 764 C C . HIS A 1 94 ? 10.972 21.670 29.956 1.00 49.50 94 HIS A C 1
ATOM 766 O O . HIS A 1 94 ? 10.807 20.636 30.600 1.00 49.50 94 HIS A O 1
ATOM 772 N N . SER A 1 95 ? 12.053 22.460 29.990 1.00 50.41 95 SER A N 1
ATOM 773 C CA . SER A 1 95 ? 13.086 22.645 31.024 1.00 50.41 95 SER A CA 1
ATOM 774 C C . SER A 1 95 ? 14.050 21.499 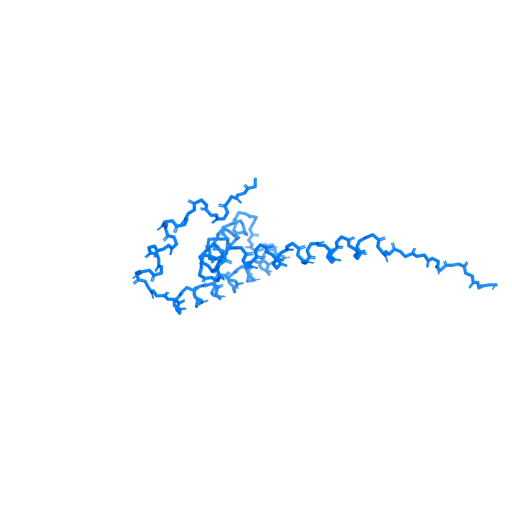31.376 1.00 50.41 95 SER A C 1
ATOM 776 O O . SER A 1 95 ? 13.850 20.789 32.355 1.00 50.41 95 SER A O 1
ATOM 778 N N . GLU A 1 96 ? 15.203 21.472 30.697 1.00 52.19 96 GLU A N 1
ATOM 779 C CA . GLU A 1 96 ? 16.502 21.336 31.377 1.00 52.19 96 GLU A CA 1
ATOM 780 C C . GLU A 1 96 ? 17.131 22.733 31.494 1.00 52.19 96 GLU A C 1
ATOM 782 O O . GLU A 1 96 ? 17.842 23.162 30.596 1.00 52.19 96 GLU A O 1
ATOM 787 N N . THR A 1 97 ? 16.829 23.458 32.573 1.00 52.34 97 THR A N 1
ATOM 788 C CA . THR A 1 97 ? 17.748 24.403 33.237 1.00 52.34 97 THR A CA 1
ATOM 789 C C . THR A 1 97 ? 17.178 24.689 34.625 1.00 52.34 97 THR A C 1
ATOM 791 O O . THR A 1 97 ? 16.493 25.685 34.820 1.00 52.34 97 THR A O 1
ATOM 794 N N . ASP A 1 98 ? 17.418 23.787 35.570 1.00 49.88 98 ASP A N 1
ATOM 795 C CA . ASP A 1 98 ? 17.484 24.128 36.992 1.00 49.88 98 ASP A CA 1
ATOM 796 C C . ASP A 1 98 ? 18.460 23.147 37.645 1.00 49.88 98 ASP A C 1
ATOM 798 O O . ASP A 1 98 ? 18.209 21.945 37.726 1.00 49.88 98 ASP A O 1
ATOM 802 N N . GLY A 1 99 ? 19.627 23.660 38.030 1.00 56.56 99 GLY A N 1
ATOM 803 C CA . GLY A 1 99 ? 20.721 22.865 38.578 1.00 56.56 99 GLY A CA 1
ATOM 804 C C . GLY A 1 99 ? 22.015 23.664 38.684 1.00 56.56 99 GLY A C 1
ATOM 805 O O . GLY A 1 99 ? 22.916 23.443 37.886 1.00 56.56 99 GLY A O 1
ATOM 806 N N . SER A 1 100 ? 21.998 24.610 39.632 1.00 51.56 100 SER A N 1
ATOM 807 C CA . SER A 1 100 ? 23.083 25.274 40.388 1.00 51.56 100 SER A CA 1
ATOM 808 C C . SER A 1 100 ? 24.530 25.240 39.890 1.00 51.56 100 SER A C 1
ATOM 810 O O . SER A 1 100 ? 25.115 24.144 39.778 1.00 51.56 100 SER A O 1
#

Foldseek 3Di:
DDDLQPCLVVLVVVCVPPNDVVLVVQLVVLVVLLVVVVVCVVVVNDDVVSNVVSVVSNSNSVSSVCSVVDVVVVVVVVVVVVVVVVCVVVCDDDDPDDDD

Sequence (100 aa):
MFDLMEYRQLYQKTIDRWGVEAQHDQAIEECAELITTLQHYRRQRVDEDHVADELADVFLMLGQLIHMFGEARVKAAVDRKLSKLNSLLSSSPHSETDGS

pLDDT: mean 91.81, std 13.49, range [49.5, 98.75]